Protein AF-A0A1G0LQR5-F1 (afdb_monomer_lite)

Sequence (71 aa):
MFQRLDDYVDRELTPEEACTVLRHLEHCAQCAEEFEVETDVLEMLKEKLRHIAAPPGLMERIAQRLDKEGG

pLDDT: mean 83.94, std 8.94, range [45.38, 93.12]

Radius of gyration: 16.85 Å; chains: 1; bounding box: 36×35×31 Å

Structure (mmCIF, N/CA/C/O backbone):
data_AF-A0A1G0LQR5-F1
#
_entry.id   AF-A0A1G0LQR5-F1
#
loop_
_atom_site.group_PDB
_atom_site.id
_atom_site.type_symbol
_atom_site.label_atom_id
_atom_site.label_alt_id
_atom_site.label_comp_id
_atom_site.label_asym_id
_atom_site.label_entity_id
_atom_site.label_seq_id
_atom_site.pdbx_PDB_ins_code
_atom_site.Cartn_x
_atom_site.Cartn_y
_atom_site.Cartn_z
_atom_site.occupancy
_atom_site.B_iso_or_equiv
_atom_site.auth_seq_id
_atom_site.auth_comp_id
_atom_site.auth_asym_id
_atom_site.auth_atom_id
_atom_site.pdbx_PDB_model_num
ATOM 1 N N . MET A 1 1 ? 14.826 -12.106 -3.798 1.00 59.03 1 MET A N 1
ATOM 2 C CA . MET A 1 1 ? 14.257 -11.100 -2.891 1.00 59.03 1 MET A CA 1
ATOM 3 C C . MET A 1 1 ? 14.442 -9.747 -3.545 1.00 59.03 1 MET A C 1
ATOM 5 O O . MET A 1 1 ? 15.576 -9.378 -3.846 1.00 59.03 1 MET A O 1
ATOM 9 N N . PHE A 1 2 ? 13.346 -9.098 -3.920 1.00 68.94 2 PHE A N 1
ATOM 10 C CA . PHE A 1 2 ? 13.373 -7.805 -4.594 1.00 68.94 2 PHE A CA 1
ATOM 11 C C . PHE A 1 2 ? 13.445 -6.722 -3.514 1.00 68.94 2 PHE A C 1
ATOM 13 O O . PHE A 1 2 ? 12.480 -6.513 -2.798 1.00 68.94 2 PHE A O 1
ATOM 20 N N . GLN A 1 3 ? 14.592 -6.048 -3.382 1.00 71.19 3 GLN A N 1
ATOM 21 C CA . GLN A 1 3 ? 14.917 -5.173 -2.239 1.00 71.19 3 GLN A CA 1
ATOM 22 C C . GLN A 1 3 ? 13.951 -3.989 -2.022 1.00 71.19 3 GLN A C 1
ATOM 24 O O . GLN A 1 3 ? 14.033 -3.319 -1.008 1.00 71.19 3 GLN A O 1
ATOM 29 N N . ARG A 1 4 ? 13.065 -3.712 -2.983 1.00 78.94 4 ARG A N 1
ATOM 30 C CA . ARG A 1 4 ? 12.084 -2.620 -2.925 1.00 78.94 4 ARG A CA 1
ATOM 31 C C . ARG A 1 4 ? 10.664 -3.093 -2.602 1.00 78.94 4 ARG A C 1
ATOM 33 O O . ARG A 1 4 ? 9.744 -2.285 -2.677 1.00 78.94 4 ARG A O 1
ATOM 40 N N . LEU A 1 5 ? 10.461 -4.390 -2.351 1.00 84.12 5 LEU A N 1
ATOM 41 C CA . LEU A 1 5 ? 9.139 -4.918 -2.011 1.00 84.12 5 LEU A CA 1
ATOM 42 C C . LEU A 1 5 ? 8.741 -4.509 -0.589 1.00 84.12 5 LEU A C 1
ATOM 44 O O . LEU A 1 5 ? 7.640 -3.999 -0.417 1.00 84.12 5 LEU A O 1
ATOM 48 N N . ASP A 1 6 ? 9.672 -4.599 0.365 1.00 84.75 6 ASP A N 1
ATOM 49 C CA . ASP A 1 6 ? 9.476 -4.127 1.743 1.00 84.75 6 ASP A CA 1
ATOM 50 C C . ASP A 1 6 ? 9.093 -2.629 1.761 1.00 84.75 6 ASP A C 1
ATOM 52 O O . ASP A 1 6 ? 8.033 -2.254 2.257 1.00 84.75 6 ASP A O 1
ATOM 56 N N . ASP A 1 7 ? 9.873 -1.776 1.079 1.00 87.50 7 ASP A N 1
ATOM 57 C CA . ASP A 1 7 ? 9.590 -0.334 0.959 1.00 87.50 7 ASP A CA 1
ATOM 58 C C . ASP A 1 7 ? 8.213 -0.049 0.315 1.00 87.50 7 ASP A C 1
ATOM 60 O O . ASP A 1 7 ? 7.557 0.962 0.596 1.00 87.50 7 ASP A O 1
ATOM 64 N N . TYR A 1 8 ? 7.773 -0.919 -0.604 1.00 87.56 8 TYR A N 1
ATOM 65 C CA . TYR A 1 8 ? 6.464 -0.818 -1.248 1.00 87.56 8 TYR A CA 1
ATOM 66 C C . TYR A 1 8 ? 5.333 -1.170 -0.273 1.00 87.56 8 TYR A C 1
ATOM 68 O O . TYR A 1 8 ? 4.328 -0.454 -0.221 1.00 87.56 8 TYR A O 1
ATOM 76 N N . VAL A 1 9 ? 5.513 -2.229 0.521 1.00 86.00 9 VAL A N 1
ATOM 77 C CA . VAL A 1 9 ? 4.587 -2.668 1.575 1.00 86.00 9 VAL A CA 1
ATOM 78 C C . VAL A 1 9 ? 4.447 -1.589 2.657 1.00 86.00 9 VAL A C 1
ATOM 80 O O . VAL A 1 9 ? 3.321 -1.234 3.028 1.00 86.00 9 VAL A O 1
ATOM 83 N N . ASP A 1 10 ? 5.559 -0.976 3.067 1.00 88.00 10 ASP A N 1
ATOM 84 C CA . ASP A 1 10 ? 5.602 0.102 4.064 1.00 88.00 10 ASP A CA 1
ATOM 85 C C . ASP A 1 10 ? 5.137 1.471 3.528 1.00 88.00 10 ASP A C 1
ATOM 87 O O . ASP A 1 10 ? 4.938 2.419 4.293 1.00 88.00 10 ASP A O 1
ATOM 91 N N . ARG A 1 11 ? 4.849 1.569 2.220 1.00 86.50 11 ARG A N 1
ATOM 92 C CA . ARG A 1 11 ? 4.431 2.799 1.518 1.00 86.50 11 ARG A CA 1
ATOM 93 C C . ARG A 1 11 ? 5.473 3.922 1.577 1.00 86.50 11 ARG A C 1
ATOM 95 O O . ARG A 1 11 ? 5.110 5.099 1.574 1.00 86.50 11 ARG A O 1
ATOM 102 N N . GLU A 1 12 ? 6.751 3.564 1.590 1.00 91.94 12 GLU A N 1
ATOM 103 C CA . GLU A 1 12 ? 7.875 4.509 1.627 1.00 91.94 12 GLU A CA 1
ATOM 104 C C . GLU A 1 12 ? 8.387 4.887 0.227 1.00 91.94 12 GLU A C 1
ATOM 106 O O . GLU A 1 12 ? 9.182 5.815 0.071 1.00 91.94 12 GLU A O 1
ATOM 111 N N . LEU A 1 13 ? 7.893 4.212 -0.813 1.00 90.75 13 LEU A N 1
ATOM 112 C CA . LEU A 1 13 ? 8.248 4.497 -2.200 1.00 90.75 13 LEU A CA 1
ATOM 113 C C . LEU A 1 13 ? 7.585 5.758 -2.758 1.00 90.75 13 LEU A C 1
ATOM 115 O O . LEU A 1 13 ? 6.415 6.063 -2.507 1.00 90.75 13 LEU A O 1
ATOM 119 N N . THR A 1 14 ? 8.318 6.444 -3.635 1.00 92.31 14 THR A N 1
ATOM 120 C CA . THR A 1 14 ? 7.728 7.480 -4.487 1.00 92.31 14 THR A CA 1
ATOM 121 C C . THR A 1 14 ? 6.725 6.866 -5.481 1.00 92.31 14 THR A C 1
ATOM 123 O O . THR A 1 14 ? 6.802 5.671 -5.790 1.00 92.31 14 THR A O 1
ATOM 126 N N . PRO A 1 15 ? 5.794 7.656 -6.054 1.00 90.25 15 PRO A N 1
ATOM 127 C CA . PRO A 1 15 ? 4.817 7.139 -7.020 1.00 90.25 15 PRO A CA 1
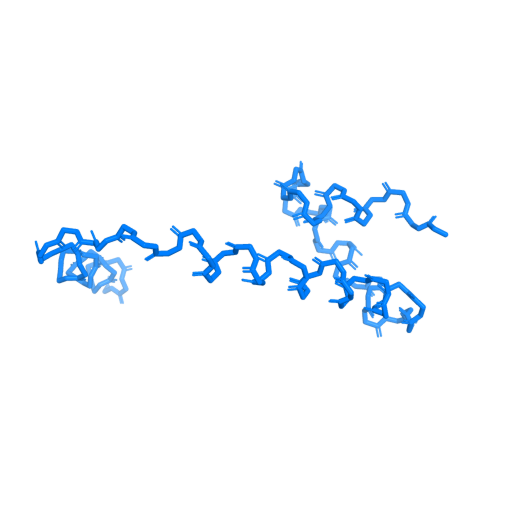ATOM 128 C C . PRO A 1 15 ? 5.452 6.444 -8.236 1.00 90.25 15 PRO A C 1
ATOM 130 O O . PRO A 1 15 ? 4.934 5.452 -8.745 1.00 90.25 15 PRO A O 1
ATOM 133 N N . GLU A 1 16 ? 6.594 6.950 -8.697 1.00 91.50 16 GLU A N 1
ATOM 134 C CA . GLU A 1 16 ? 7.330 6.419 -9.849 1.00 91.50 16 GLU A CA 1
ATOM 135 C C . GLU A 1 16 ? 7.952 5.048 -9.537 1.00 91.50 16 GLU A C 1
ATOM 137 O O . GLU A 1 16 ? 7.945 4.124 -10.360 1.00 91.50 16 GLU A O 1
ATOM 142 N N . GLU A 1 17 ? 8.457 4.895 -8.316 1.00 89.12 17 GLU A N 1
ATOM 143 C CA . GLU A 1 17 ? 9.036 3.651 -7.825 1.00 89.12 17 GLU A CA 1
ATOM 144 C C . GLU A 1 17 ? 7.957 2.606 -7.564 1.00 89.12 17 GLU A C 1
ATOM 146 O O . GLU A 1 17 ? 8.106 1.469 -8.008 1.00 89.12 17 GLU A O 1
ATOM 151 N N . ALA A 1 18 ? 6.837 3.009 -6.961 1.00 90.38 18 ALA A N 1
ATOM 152 C CA . ALA A 1 18 ? 5.662 2.166 -6.771 1.00 90.38 18 ALA A CA 1
ATOM 153 C C . ALA A 1 18 ? 5.148 1.594 -8.104 1.00 90.38 18 ALA A C 1
ATOM 155 O O . ALA A 1 18 ? 4.912 0.392 -8.211 1.00 90.38 18 ALA A O 1
ATOM 156 N N . CYS A 1 19 ? 5.063 2.413 -9.159 1.00 91.62 19 CYS A N 1
ATOM 157 C CA . CYS A 1 19 ? 4.728 1.943 -10.510 1.00 91.62 19 CYS A CA 1
ATOM 158 C C . CYS A 1 19 ? 5.726 0.906 -11.047 1.00 91.62 19 CYS A C 1
ATOM 160 O O . CYS A 1 19 ? 5.357 -0.008 -11.785 1.00 91.62 19 CYS A O 1
ATOM 162 N N . THR A 1 20 ? 7.006 1.032 -10.702 1.00 91.25 20 THR A N 1
ATOM 163 C CA . THR A 1 20 ? 8.021 0.057 -11.114 1.00 91.25 20 THR A CA 1
ATOM 164 C C . THR A 1 20 ? 7.860 -1.269 -10.378 1.00 91.25 20 THR A C 1
ATOM 166 O O . THR A 1 20 ? 7.965 -2.313 -11.022 1.00 91.25 20 THR A O 1
ATOM 169 N N . VAL A 1 21 ? 7.550 -1.240 -9.079 1.00 89.69 21 VAL A N 1
ATOM 170 C CA . VAL A 1 21 ? 7.253 -2.453 -8.301 1.00 89.69 21 VAL A CA 1
ATOM 171 C C . VAL A 1 21 ? 5.984 -3.131 -8.812 1.00 89.69 21 VAL A C 1
ATOM 173 O O . VAL A 1 21 ? 6.010 -4.328 -9.073 1.00 89.69 21 VAL A O 1
ATOM 176 N N . LEU A 1 22 ? 4.918 -2.372 -9.076 1.00 89.31 22 LEU A N 1
ATOM 177 C CA . LEU A 1 22 ? 3.673 -2.901 -9.644 1.00 89.31 22 LEU A CA 1
ATOM 178 C C . LEU A 1 22 ? 3.910 -3.670 -10.949 1.00 89.31 22 LEU A C 1
ATOM 180 O O . LEU A 1 22 ? 3.511 -4.825 -11.066 1.00 89.31 22 LEU A O 1
ATOM 184 N N . ARG A 1 23 ? 4.650 -3.080 -11.897 1.00 91.81 23 ARG A N 1
ATOM 185 C CA . ARG A 1 23 ? 5.015 -3.777 -13.143 1.00 91.81 23 ARG A CA 1
ATOM 186 C C . ARG A 1 23 ? 5.826 -5.047 -12.896 1.00 91.81 23 ARG A C 1
ATOM 188 O O . ARG A 1 23 ? 5.730 -5.992 -13.673 1.00 91.81 23 ARG A O 1
ATOM 195 N N . HIS A 1 24 ? 6.663 -5.071 -11.860 1.00 90.56 24 HIS A N 1
ATOM 196 C CA . HIS A 1 24 ? 7.422 -6.267 -11.506 1.00 90.56 24 HIS A CA 1
ATOM 197 C C . HIS A 1 24 ? 6.505 -7.375 -10.977 1.00 90.56 24 HIS A C 1
ATOM 199 O O . HIS A 1 24 ? 6.629 -8.515 -11.424 1.00 90.56 24 HIS A O 1
ATOM 205 N N . LEU A 1 25 ? 5.561 -7.036 -10.094 1.00 90.06 25 LEU A N 1
ATOM 206 C CA . LEU A 1 25 ? 4.584 -7.979 -9.542 1.00 90.06 25 LEU A CA 1
ATOM 207 C C . LEU A 1 25 ? 3.719 -8.619 -10.638 1.00 90.06 25 LEU A C 1
ATOM 209 O O . LEU A 1 25 ? 3.446 -9.812 -10.575 1.00 90.06 25 LEU A O 1
ATOM 213 N N . GLU A 1 26 ? 3.385 -7.879 -11.700 1.00 93.00 26 GLU A N 1
ATOM 214 C CA . GLU A 1 26 ? 2.653 -8.419 -12.860 1.00 93.00 26 GLU A CA 1
ATOM 215 C C . GLU A 1 26 ? 3.413 -9.518 -13.625 1.00 93.00 26 GLU A C 1
ATOM 217 O O . GLU A 1 26 ? 2.796 -10.344 -14.296 1.00 93.00 26 GLU A O 1
ATOM 222 N N . HIS A 1 27 ? 4.748 -9.537 -13.553 1.00 91.12 27 HIS A N 1
ATOM 223 C CA . HIS A 1 27 ? 5.592 -10.435 -14.354 1.00 91.12 27 HIS A CA 1
ATOM 224 C C . HIS A 1 27 ? 6.360 -11.468 -13.516 1.00 91.12 27 HIS A C 1
ATOM 226 O O . HIS A 1 27 ? 6.996 -12.361 -14.078 1.00 91.12 27 HIS A O 1
ATOM 232 N N .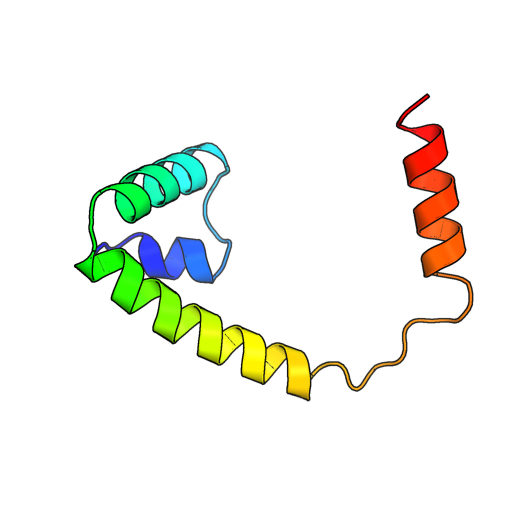 CYS A 1 28 ? 6.327 -11.360 -12.186 1.00 93.12 28 CYS A N 1
ATOM 233 C CA . CYS A 1 28 ? 7.120 -12.177 -11.274 1.00 93.12 28 CYS A CA 1
ATOM 234 C C . CYS A 1 28 ? 6.225 -12.855 -10.231 1.00 93.12 28 CYS A C 1
ATOM 236 O O . CYS A 1 28 ? 5.968 -12.292 -9.169 1.00 93.12 28 CYS A O 1
ATOM 238 N N . ALA A 1 29 ? 5.806 -14.093 -10.515 1.00 89.56 29 ALA A N 1
ATOM 239 C CA . ALA A 1 29 ? 4.950 -14.880 -9.621 1.00 89.56 29 ALA A CA 1
ATOM 240 C C . ALA A 1 29 ? 5.543 -15.022 -8.209 1.00 89.56 29 ALA A C 1
ATOM 242 O O . ALA A 1 29 ? 4.845 -14.798 -7.234 1.00 89.56 29 ALA A O 1
ATOM 243 N N . GLN A 1 30 ? 6.853 -15.257 -8.099 1.00 90.38 30 GLN A N 1
ATOM 244 C CA . GLN A 1 30 ? 7.517 -15.393 -6.801 1.00 90.38 30 GLN A CA 1
ATOM 245 C C . GLN A 1 30 ? 7.400 -14.125 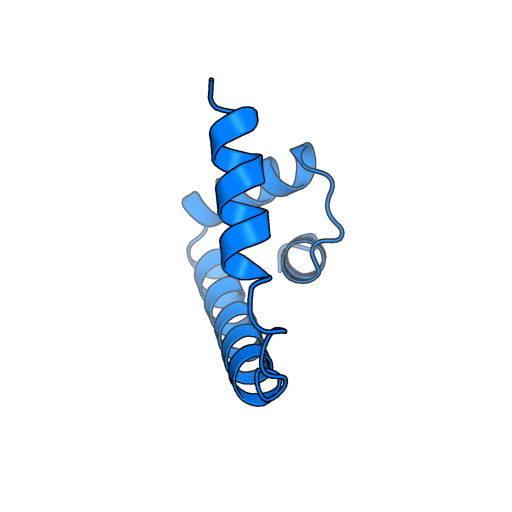-5.936 1.00 90.38 30 GLN A C 1
ATOM 247 O O . GLN A 1 30 ? 7.220 -14.220 -4.728 1.00 90.38 30 GLN A O 1
ATOM 252 N N . CYS A 1 31 ? 7.534 -12.936 -6.535 1.00 89.69 31 CYS A N 1
ATOM 253 C CA . CYS A 1 31 ? 7.402 -11.682 -5.786 1.00 89.69 31 CYS A CA 1
ATOM 254 C C . CYS A 1 31 ? 5.933 -11.345 -5.504 1.00 89.69 31 CYS A C 1
ATOM 256 O O . CYS A 1 31 ? 5.653 -10.725 -4.487 1.00 89.69 31 CYS A O 1
ATOM 258 N N . ALA A 1 32 ? 5.003 -11.769 -6.366 1.00 88.19 32 ALA A N 1
ATOM 259 C CA . ALA A 1 32 ? 3.572 -11.667 -6.093 1.00 88.19 32 ALA A CA 1
ATOM 260 C C . ALA A 1 32 ? 3.158 -12.552 -4.905 1.00 88.19 32 ALA A C 1
ATOM 262 O O . ALA A 1 32 ? 2.472 -12.072 -4.013 1.00 88.19 32 ALA A O 1
ATOM 263 N N . GLU A 1 33 ? 3.639 -13.797 -4.843 1.00 89.94 33 GLU A N 1
ATOM 264 C CA . GLU A 1 33 ? 3.387 -14.707 -3.717 1.00 89.94 33 GLU A CA 1
ATOM 265 C C . GLU A 1 33 ? 3.963 -14.163 -2.396 1.00 89.94 33 GLU A C 1
ATOM 267 O O . GLU A 1 33 ? 3.300 -14.222 -1.364 1.00 89.94 33 GLU A O 1
ATOM 272 N N . GLU A 1 34 ? 5.177 -13.597 -2.417 1.00 87.62 34 GLU A N 1
ATOM 273 C CA . GLU A 1 34 ? 5.787 -12.936 -1.247 1.00 87.62 34 GLU A CA 1
ATOM 274 C C . GLU A 1 34 ? 4.939 -11.731 -0.792 1.00 87.62 34 GLU A C 1
ATOM 276 O O . GLU A 1 34 ? 4.584 -11.629 0.383 1.00 87.62 34 GLU A O 1
ATOM 281 N N . PHE A 1 35 ? 4.509 -10.894 -1.743 1.00 87.69 35 PHE A N 1
ATOM 282 C CA . PHE A 1 35 ? 3.670 -9.724 -1.486 1.00 87.69 35 PHE A CA 1
ATOM 283 C C . PHE A 1 35 ? 2.286 -10.069 -0.913 1.00 87.69 35 PHE A C 1
ATOM 285 O O . PHE A 1 35 ? 1.788 -9.358 -0.037 1.00 87.69 35 PHE A O 1
ATOM 292 N N . GLU A 1 36 ? 1.648 -11.138 -1.393 1.00 87.12 36 GLU A N 1
ATOM 293 C CA . GLU A 1 36 ? 0.346 -11.595 -0.889 1.00 87.12 36 GLU A CA 1
ATOM 294 C C . GLU A 1 36 ? 0.426 -11.956 0.599 1.00 87.12 36 GLU A C 1
ATOM 296 O O . GLU A 1 36 ? -0.390 -11.481 1.390 1.00 87.12 36 GLU A O 1
ATOM 301 N N . VAL A 1 37 ? 1.464 -12.695 1.009 1.00 82.62 37 VAL A N 1
ATOM 302 C CA . VAL A 1 37 ? 1.672 -13.074 2.417 1.00 82.62 37 VAL A CA 1
ATOM 303 C C . VAL A 1 37 ? 1.837 -11.845 3.312 1.00 82.62 37 VAL A C 1
ATOM 305 O O . VAL A 1 37 ? 1.230 -11.765 4.383 1.00 82.62 37 VAL A O 1
ATOM 308 N N . GLU A 1 38 ? 2.648 -10.875 2.895 1.00 82.62 38 GLU A N 1
ATOM 309 C CA . GLU A 1 38 ? 2.857 -9.643 3.663 1.00 82.62 38 GLU A CA 1
ATOM 310 C C . GLU A 1 38 ? 1.580 -8.799 3.758 1.00 82.62 38 GLU A C 1
ATOM 312 O O . GLU A 1 38 ? 1.241 -8.264 4.823 1.00 82.62 38 GLU A O 1
ATOM 317 N N . THR A 1 39 ? 0.828 -8.719 2.659 1.00 85.06 39 THR A N 1
ATOM 318 C CA . THR A 1 39 ? -0.420 -7.955 2.600 1.00 85.06 39 THR A CA 1
ATOM 319 C C . THR A 1 39 ? -1.492 -8.576 3.492 1.00 85.06 39 THR A C 1
ATOM 321 O O . THR A 1 39 ? -2.131 -7.840 4.248 1.00 85.06 39 THR A O 1
ATOM 324 N N . ASP A 1 40 ? -1.627 -9.903 3.498 1.00 87.12 40 ASP A N 1
ATOM 325 C CA . ASP A 1 40 ? -2.556 -10.632 4.369 1.00 87.12 40 ASP A CA 1
ATOM 326 C C . ASP A 1 40 ? -2.299 -10.322 5.850 1.00 87.12 40 ASP A C 1
ATOM 328 O O . ASP A 1 40 ? -3.221 -10.023 6.617 1.00 87.12 40 ASP A O 1
ATOM 332 N N . VAL A 1 41 ? -1.029 -10.310 6.269 1.00 86.50 41 VAL A N 1
ATOM 333 C CA . VAL A 1 41 ? -0.648 -9.964 7.647 1.00 86.50 41 VAL A CA 1
ATOM 334 C C . VAL A 1 41 ? -1.048 -8.523 7.981 1.00 86.50 41 VAL A C 1
ATOM 336 O O . VAL A 1 41 ? -1.611 -8.265 9.053 1.00 86.50 41 VAL A O 1
ATOM 339 N N . LEU A 1 42 ? -0.810 -7.575 7.070 1.00 84.88 42 LEU A N 1
ATOM 340 C CA . LEU A 1 42 ? -1.230 -6.184 7.250 1.00 84.88 42 LEU A CA 1
ATOM 341 C C . LEU A 1 42 ? -2.753 -6.034 7.310 1.00 84.88 42 LEU A C 1
ATOM 343 O O . LEU A 1 42 ? -3.252 -5.208 8.081 1.00 84.88 42 LEU A O 1
ATOM 347 N N . GLU A 1 43 ? -3.506 -6.790 6.514 1.00 84.88 43 GLU A N 1
ATOM 348 C CA . GLU A 1 43 ? -4.968 -6.783 6.560 1.00 84.88 43 GLU A CA 1
ATOM 349 C C . GLU A 1 43 ? -5.484 -7.304 7.900 1.00 84.88 43 GLU A C 1
ATOM 351 O O . GLU A 1 43 ? -6.260 -6.604 8.556 1.00 84.88 43 GLU A O 1
ATOM 356 N N . MET A 1 44 ? -4.957 -8.430 8.386 1.00 84.62 44 MET A N 1
ATOM 357 C CA . MET A 1 44 ? -5.296 -8.964 9.708 1.00 84.62 44 MET A CA 1
ATOM 358 C C . MET A 1 44 ? -5.008 -7.962 10.837 1.00 84.62 44 MET A C 1
ATOM 360 O O . MET A 1 44 ? -5.780 -7.841 11.796 1.00 84.62 44 MET A O 1
ATOM 364 N N . LEU A 1 45 ? -3.896 -7.224 10.752 1.00 85.94 45 LEU A N 1
ATOM 365 C CA . LEU A 1 45 ? -3.578 -6.161 11.709 1.00 85.94 45 LEU A CA 1
ATOM 366 C C . LEU A 1 45 ? -4.573 -5.002 11.611 1.00 85.94 45 LEU A C 1
ATOM 368 O O . LEU A 1 45 ? -5.085 -4.549 12.636 1.00 85.94 45 LEU A O 1
ATOM 372 N N . LYS A 1 46 ? -4.896 -4.542 10.397 1.00 82.81 46 LYS A N 1
ATOM 373 C CA . LYS A 1 46 ? -5.892 -3.480 10.178 1.00 82.81 46 LYS A CA 1
ATOM 374 C C . LYS A 1 46 ? -7.251 -3.872 10.742 1.00 82.81 46 LYS A C 1
ATOM 376 O O . LYS A 1 46 ? -7.884 -3.042 11.387 1.00 82.81 46 LYS A O 1
ATOM 381 N N . GLU A 1 47 ? -7.695 -5.108 10.542 1.00 84.06 47 GLU A N 1
ATOM 382 C CA . GLU A 1 47 ? -8.955 -5.603 11.101 1.00 84.06 47 GLU A CA 1
ATOM 383 C C . GLU A 1 47 ? -8.978 -5.523 12.629 1.00 84.06 47 GLU A C 1
ATOM 385 O O . GLU A 1 47 ? -9.937 -5.009 13.204 1.00 84.06 47 GLU A O 1
ATOM 390 N N . LYS A 1 48 ? -7.893 -5.932 13.295 1.00 81.50 48 LYS A N 1
ATOM 391 C CA . LYS A 1 48 ? -7.779 -5.842 14.759 1.00 81.50 48 LYS A CA 1
ATOM 392 C C . LYS A 1 48 ? -7.694 -4.398 15.267 1.00 81.50 48 LYS A C 1
ATOM 394 O O . LYS A 1 48 ? -8.196 -4.100 16.348 1.00 81.50 48 LYS A O 1
ATOM 399 N N . LEU A 1 49 ? -7.082 -3.496 14.499 1.00 78.81 49 LEU A N 1
ATOM 400 C CA . LEU A 1 49 ? -6.921 -2.081 14.857 1.00 78.81 49 LEU A CA 1
ATOM 401 C C . LEU A 1 49 ? -8.164 -1.222 14.569 1.00 78.81 49 LEU A C 1
ATOM 403 O O . LEU A 1 49 ? -8.302 -0.142 15.144 1.00 78.81 49 LEU A O 1
ATOM 407 N N . ARG A 1 50 ? -9.107 -1.690 13.739 1.00 69.69 50 ARG A N 1
ATOM 408 C CA . ARG A 1 50 ? -10.357 -0.985 13.371 1.00 69.69 50 ARG A CA 1
ATOM 409 C C . ARG A 1 50 ? -11.367 -0.802 14.519 1.00 69.69 50 ARG A C 1
ATOM 411 O O . ARG A 1 50 ? -12.495 -0.383 14.283 1.00 69.69 50 ARG A O 1
ATOM 418 N N . HIS A 1 51 ? -10.967 -1.024 15.770 1.00 66.50 51 HIS A N 1
ATOM 419 C CA . HIS A 1 51 ? -11.790 -0.813 16.967 1.00 66.50 51 HIS A CA 1
ATOM 420 C C . HIS A 1 51 ? -12.117 0.659 17.285 1.00 66.50 51 HIS A C 1
ATOM 422 O O . HIS A 1 51 ? -12.834 0.936 18.248 1.00 66.50 51 HIS A O 1
ATOM 428 N N . ILE A 1 52 ? -11.626 1.614 16.491 1.00 73.00 52 ILE A N 1
ATOM 429 C CA . ILE A 1 52 ? -11.968 3.029 16.628 1.00 73.00 52 ILE A CA 1
ATOM 430 C C . ILE A 1 52 ? -13.122 3.332 15.674 1.00 73.00 52 ILE A C 1
ATOM 432 O O . ILE A 1 52 ? -12.939 3.417 14.460 1.00 73.00 52 ILE A O 1
ATOM 436 N N . ALA A 1 53 ? -14.322 3.503 16.229 1.00 72.94 53 ALA A N 1
ATOM 437 C CA . ALA A 1 53 ? -15.460 3.982 15.460 1.00 72.94 53 ALA A CA 1
ATOM 438 C C . ALA A 1 53 ? -15.138 5.368 14.879 1.00 72.94 53 ALA A C 1
ATOM 440 O O . ALA A 1 53 ? -14.732 6.281 15.603 1.00 72.94 53 ALA A O 1
ATOM 441 N N . ALA A 1 54 ? -15.326 5.526 13.568 1.00 77.06 54 ALA A N 1
ATOM 442 C CA . ALA A 1 54 ? -15.212 6.828 12.930 1.00 77.06 54 ALA A CA 1
ATOM 443 C C . ALA A 1 54 ? -16.237 7.802 13.549 1.00 77.06 54 ALA A C 1
ATOM 445 O O . ALA A 1 54 ? -17.369 7.392 13.828 1.00 77.06 54 ALA A O 1
ATOM 446 N N . PRO A 1 55 ? -15.884 9.087 13.749 1.00 81.62 55 PRO A N 1
ATOM 44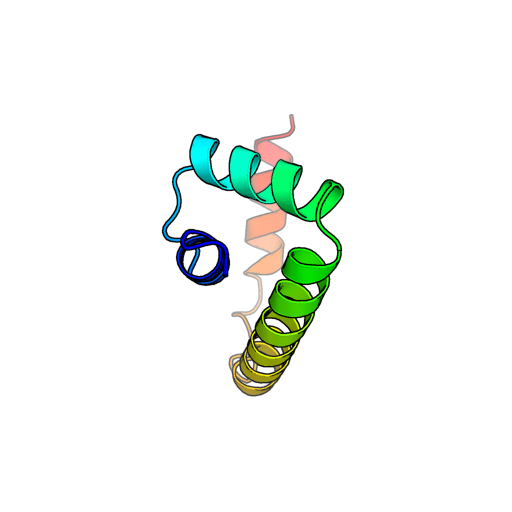7 C CA . PRO A 1 55 ? -16.823 10.079 14.250 1.00 81.62 55 PRO A CA 1
ATOM 448 C C . PRO A 1 55 ? -18.095 10.126 13.391 1.00 81.62 55 PRO A C 1
ATOM 450 O O . PRO A 1 55 ? -17.999 10.095 12.155 1.00 81.62 55 PRO A O 1
ATOM 453 N N . PRO A 1 56 ? -19.284 10.242 14.007 1.00 81.75 56 PRO A N 1
ATOM 454 C CA . PRO A 1 56 ? -20.524 10.374 13.256 1.00 81.75 56 PRO A CA 1
ATOM 455 C C . PRO A 1 56 ? -20.449 11.598 12.332 1.00 81.75 56 PRO A C 1
ATOM 457 O O . PRO A 1 56 ? -19.934 12.651 12.708 1.00 81.75 56 PRO A O 1
ATOM 460 N N . GLY A 1 57 ? -20.921 11.446 11.094 1.00 84.94 57 GLY A N 1
ATOM 461 C CA . GLY A 1 57 ? -20.885 12.504 10.079 1.00 84.94 57 GLY A CA 1
ATOM 462 C C . GLY A 1 57 ? -19.532 12.709 9.380 1.00 84.94 57 GLY A C 1
ATOM 463 O O . GLY A 1 57 ? -19.458 13.518 8.458 1.00 84.94 57 GLY A O 1
ATOM 464 N N . LEU A 1 58 ? -18.462 11.980 9.743 1.00 85.38 58 LEU A N 1
ATOM 465 C CA . LEU A 1 58 ? -17.185 12.064 9.017 1.00 85.38 58 LEU A CA 1
ATOM 466 C C . LEU A 1 58 ? -17.334 11.594 7.561 1.00 85.38 58 LEU A C 1
ATOM 468 O O . LEU A 1 58 ? -16.902 12.297 6.652 1.00 85.38 58 LEU A O 1
ATOM 472 N N . MET A 1 59 ? -17.998 10.455 7.339 1.00 85.50 59 MET A N 1
ATOM 473 C CA . MET A 1 59 ? -18.249 9.923 5.990 1.00 85.50 59 MET A CA 1
ATOM 474 C C . MET A 1 59 ? -19.081 10.881 5.134 1.00 85.50 59 MET A C 1
ATOM 476 O O . MET A 1 59 ? -18.774 11.083 3.965 1.00 85.50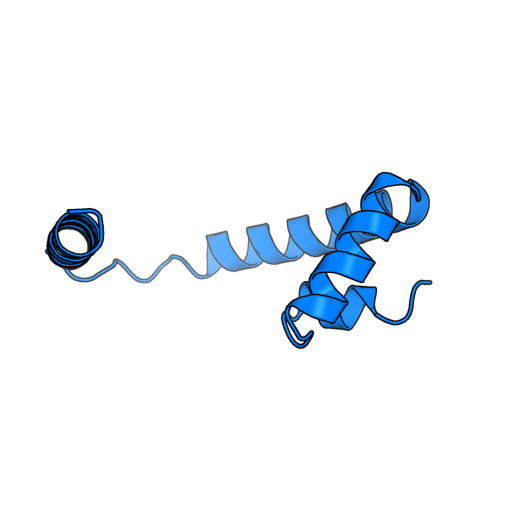 59 MET A O 1
ATOM 480 N N . GLU A 1 60 ? -20.085 11.530 5.726 1.00 88.50 60 GLU A N 1
ATOM 481 C CA . GLU A 1 60 ? -20.917 1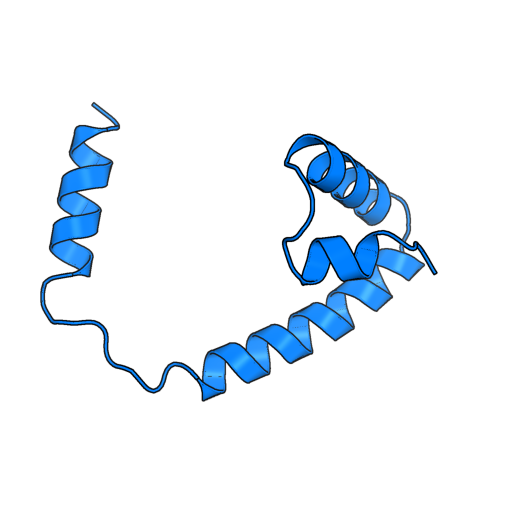2.515 5.029 1.00 88.50 60 GLU A CA 1
ATOM 482 C C . GLU A 1 60 ? -20.110 13.755 4.618 1.00 88.50 60 GLU A C 1
ATOM 484 O O . GLU A 1 60 ? -20.243 14.251 3.501 1.00 88.50 60 GLU A O 1
ATOM 489 N N . ARG A 1 61 ? -19.198 14.221 5.480 1.00 86.81 61 ARG A N 1
ATOM 490 C CA . ARG A 1 61 ? -18.281 15.322 5.151 1.00 86.81 61 ARG A CA 1
ATOM 491 C C . ARG A 1 61 ? -17.277 14.948 4.060 1.00 86.81 61 ARG A C 1
ATOM 493 O O . ARG A 1 61 ? -16.955 15.806 3.244 1.00 86.81 61 ARG A O 1
ATOM 500 N N . ILE A 1 62 ? -16.781 13.707 4.051 1.00 89.50 62 ILE A N 1
ATOM 501 C CA . ILE A 1 62 ? -15.898 13.196 2.990 1.00 89.50 62 ILE A CA 1
ATOM 502 C C . ILE A 1 62 ? -16.660 13.156 1.660 1.00 89.50 62 ILE A C 1
ATOM 504 O O . ILE A 1 62 ? -16.178 13.704 0.672 1.00 89.50 62 ILE A O 1
ATOM 508 N N . ALA A 1 63 ? -17.875 12.600 1.645 1.00 87.62 63 ALA A N 1
ATOM 509 C CA . ALA A 1 63 ? -18.713 12.528 0.447 1.00 87.62 63 ALA A CA 1
ATOM 510 C C . ALA A 1 63 ? -19.001 13.918 -0.148 1.00 87.62 63 ALA A C 1
ATOM 512 O O . ALA A 1 63 ? -18.808 14.129 -1.341 1.00 87.62 63 ALA A O 1
ATOM 513 N N . GLN A 1 64 ? -19.356 14.901 0.690 1.00 89.75 64 GLN A N 1
ATOM 514 C CA . GLN A 1 64 ? -19.579 16.289 0.254 1.00 89.75 64 GLN A CA 1
ATOM 515 C C . GLN A 1 64 ? -18.340 16.969 -0.353 1.00 89.75 64 GLN A C 1
ATOM 517 O O . GLN A 1 64 ? -18.478 17.946 -1.090 1.00 89.75 64 GLN A O 1
ATOM 522 N N . ARG A 1 65 ? -17.125 16.538 0.013 1.00 87.81 65 ARG A N 1
ATOM 523 C CA . ARG A 1 65 ? -15.876 17.074 -0.549 1.00 87.81 65 ARG A CA 1
ATOM 524 C C . ARG A 1 65 ? -15.565 16.443 -1.900 1.00 87.81 65 ARG A C 1
ATOM 526 O O . ARG A 1 65 ? -15.320 17.187 -2.838 1.00 87.81 65 ARG A O 1
ATOM 533 N N . LEU A 1 66 ? -15.674 15.118 -2.000 1.00 88.38 66 LEU A N 1
ATOM 534 C CA . LEU A 1 66 ? -15.451 14.396 -3.254 1.00 88.38 66 LEU A CA 1
ATOM 535 C C . LEU A 1 66 ? -16.419 14.851 -4.356 1.00 88.38 66 LEU A C 1
ATOM 537 O O . LEU A 1 66 ? -15.993 15.076 -5.482 1.00 88.38 66 LEU A O 1
ATOM 541 N N . ASP A 1 67 ? -17.694 15.066 -4.017 1.00 84.25 67 ASP A N 1
ATOM 542 C CA . ASP A 1 67 ? -18.709 15.578 -4.952 1.00 84.25 67 ASP A CA 1
ATOM 543 C C . ASP A 1 67 ? -18.372 16.988 -5.475 1.00 84.25 67 ASP A C 1
ATOM 545 O O . ASP A 1 67 ? -18.598 17.304 -6.637 1.00 84.25 67 ASP A O 1
ATOM 549 N N . LYS A 1 68 ? -17.743 17.825 -4.639 1.00 75.75 68 LYS A N 1
ATOM 550 C CA . LYS A 1 68 ? -17.285 19.170 -5.023 1.00 75.75 68 LYS A CA 1
ATOM 551 C C . LYS A 1 68 ? -16.015 19.184 -5.872 1.00 75.75 68 LYS A C 1
ATOM 553 O O . LYS A 1 68 ? -15.784 20.175 -6.554 1.00 75.75 68 LYS A O 1
ATOM 558 N N . GLU A 1 69 ? -15.174 18.158 -5.779 1.00 66.88 69 GLU A N 1
ATOM 559 C CA . GLU A 1 69 ? -13.923 18.045 -6.545 1.00 66.88 69 GLU A CA 1
ATOM 560 C C . GLU A 1 69 ? -14.124 17.310 -7.880 1.00 66.88 69 GLU A C 1
ATOM 562 O O . GLU A 1 69 ? -13.321 17.474 -8.795 1.00 66.88 69 GLU A O 1
ATOM 567 N N . GLY A 1 70 ? -15.199 16.523 -8.002 1.00 58.56 70 GLY A N 1
ATOM 568 C CA . GLY A 1 70 ? -15.602 15.830 -9.229 1.00 58.56 70 GLY A CA 1
ATOM 569 C C . GLY A 1 70 ? -16.579 16.596 -10.133 1.00 58.56 70 GLY A C 1
ATOM 570 O O . GLY A 1 70 ? -17.114 15.981 -11.056 1.00 58.56 70 GLY A O 1
ATOM 571 N N . GLY A 1 71 ? -16.842 17.881 -9.854 1.00 45.38 71 GLY A N 1
ATOM 572 C CA . GLY A 1 71 ? -17.761 18.755 -10.600 1.00 45.38 71 GLY A CA 1
ATOM 573 C C . GLY A 1 71 ? -17.066 19.737 -11.534 1.00 45.38 71 GLY A C 1
ATOM 574 O O . GLY A 1 71 ? -16.127 20.420 -11.070 1.00 45.38 71 GLY A O 1
#

Foldseek 3Di:
DPPCLVVLLVVVDDPVVVVVVVVVCVPDVVSVVVNVVSVVVVVVVCVVVVPDDDPPCPVVVVVVVVVVVVD

Secondary structure (DSSP, 8-state):
--TTHHHHHTT-S-HHHHHHHHHHHHH-HHHHHHHHHHHHHHHHHHHHHTTSPPPTTHHHHHHHHHHHH--